Protein AF-A0A523SZJ1-F1 (afdb_monomer)

pLDDT: mean 79.0, std 12.97, range [40.03, 95.38]

Secondary structure (DSSP, 8-state):
--HHHHHHHHHHHHHHHHTTTS---HHHHHHHHHHHHH-HHHHHHHHHHHHHHHHHHHHHHHHSPTTHHHHHHHHHHHHHHHHHHHHHHHHHHHHHHHHHHHHHHHHHHHHHHHHHHH-S---HHHHHHHHHHHHHHHHHS---

Nearest PDB structures (foldseek):
  2v0o-assembly2_C  TM=3.228E-01  e=7.570E+00  Homo sapiens

Foldseek 3Di:
DDPVVVVLVVVLVVLLVCVVVDDDDPVSVVVNVVVVVVDPVSVVVSVVVVVVVVVVVVVVVVVDDPCNVVVVVVVVVVVVVVVVVVVVVVVVVCVVVVVVVVVVVVVVVVVVVCCVVVPPDPDPVVVVVVVVVVVVVVVPPPPD

Structure (mmCIF, N/CA/C/O backbone):
data_AF-A0A523SZJ1-F1
#
_entry.id   AF-A0A523SZJ1-F1
#
loop_
_atom_site.group_PDB
_atom_site.id
_atom_site.type_symbol
_atom_site.label_atom_id
_atom_site.label_alt_id
_atom_site.label_comp_id
_atom_site.label_asym_id
_atom_site.label_entity_id
_atom_site.label_seq_id
_atom_site.pdbx_PDB_ins_code
_atom_site.Cartn_x
_atom_site.Cartn_y
_atom_site.Cartn_z
_atom_site.occupancy
_atom_site.B_iso_or_equiv
_atom_site.auth_seq_id
_atom_site.auth_comp_id
_atom_site.auth_asym_id
_atom_site.auth_atom_id
_atom_site.pdbx_PDB_model_num
ATOM 1 N N . MET A 1 1 ? 0.004 -18.673 47.642 1.00 40.03 1 MET A N 1
ATOM 2 C CA . MET A 1 1 ? -0.007 -18.011 46.311 1.00 40.03 1 MET A CA 1
ATOM 3 C C . MET A 1 1 ? -0.900 -18.789 45.346 1.00 40.03 1 MET A C 1
ATOM 5 O O . MET A 1 1 ? -0.537 -19.876 44.916 1.00 40.03 1 MET A O 1
ATOM 9 N N . ASN A 1 2 ? -2.097 -18.273 45.051 1.00 41.56 2 ASN A N 1
ATOM 10 C CA . ASN A 1 2 ? -3.139 -18.984 44.300 1.00 41.56 2 ASN A CA 1
ATOM 11 C C . ASN A 1 2 ? -2.970 -18.796 42.775 1.00 41.56 2 ASN A C 1
ATOM 13 O O . ASN A 1 2 ? -3.471 -17.835 42.194 1.00 41.56 2 ASN A O 1
ATOM 17 N N . LYS A 1 3 ? -2.243 -19.712 42.117 1.00 49.72 3 LYS A N 1
ATOM 18 C CA . LYS A 1 3 ? -1.989 -19.683 40.658 1.00 49.72 3 LYS A CA 1
ATOM 19 C C . LYS A 1 3 ? -3.260 -19.853 39.800 1.00 49.72 3 LYS A C 1
ATOM 21 O O . LYS A 1 3 ? -3.249 -19.449 38.641 1.00 49.72 3 LYS A O 1
ATOM 26 N N . LYS A 1 4 ? -4.362 -20.389 40.349 1.00 52.28 4 LYS A N 1
ATOM 27 C CA . LYS A 1 4 ? -5.620 -20.613 39.605 1.00 52.28 4 LYS A CA 1
ATOM 28 C C . LYS A 1 4 ? -6.396 -19.323 39.296 1.00 52.28 4 LYS A C 1
ATOM 30 O O . LYS A 1 4 ? -7.045 -19.252 38.258 1.00 52.28 4 LYS A O 1
ATOM 35 N N . GLY A 1 5 ? -6.299 -18.294 40.144 1.00 57.16 5 GLY A N 1
ATOM 36 C CA . GLY A 1 5 ? -7.025 -17.027 39.951 1.00 57.16 5 GLY A CA 1
ATOM 37 C C . GLY A 1 5 ? -6.487 -16.174 38.796 1.00 57.16 5 GLY A C 1
ATOM 38 O O . GLY A 1 5 ? -7.261 -15.645 38.002 1.00 57.16 5 GLY A O 1
ATOM 39 N N . LYS A 1 6 ? -5.157 -16.108 38.631 1.00 58.41 6 LYS A N 1
ATOM 40 C CA . LYS A 1 6 ? -4.516 -15.304 37.570 1.00 58.41 6 LYS A CA 1
ATOM 41 C C . LYS A 1 6 ? -4.827 -15.805 36.155 1.00 58.41 6 LYS A C 1
ATOM 43 O O . LYS A 1 6 ? -5.044 -14.995 35.259 1.00 58.41 6 LYS A O 1
ATOM 48 N N . GLY A 1 7 ? -4.877 -17.123 35.950 1.00 62.69 7 GLY A N 1
ATOM 49 C CA . GLY A 1 7 ? -5.199 -17.704 34.640 1.00 62.69 7 GLY A CA 1
ATOM 50 C C . GLY A 1 7 ? -6.647 -17.449 34.208 1.00 62.69 7 GLY A C 1
ATOM 51 O O . GLY A 1 7 ? -6.900 -17.187 33.035 1.00 62.69 7 GLY A O 1
ATOM 52 N N . LYS A 1 8 ? -7.591 -17.464 35.162 1.00 63.28 8 LYS A N 1
ATOM 53 C CA . LYS A 1 8 ? -9.016 -17.219 34.894 1.00 63.28 8 LYS A CA 1
ATOM 54 C C . LYS A 1 8 ? -9.275 -15.765 34.483 1.00 63.28 8 LYS A C 1
ATOM 56 O O . LYS A 1 8 ? -9.976 -15.546 33.502 1.00 63.28 8 LYS A O 1
ATOM 61 N N . ASN A 1 9 ? -8.634 -14.799 35.151 1.00 75.56 9 ASN A N 1
ATOM 62 C CA . ASN A 1 9 ? -8.721 -13.382 34.770 1.00 75.56 9 ASN A CA 1
ATOM 63 C C . ASN A 1 9 ? -8.137 -13.117 33.379 1.00 75.56 9 ASN A C 1
ATOM 65 O O . ASN A 1 9 ? -8.759 -12.417 32.590 1.00 75.56 9 ASN A O 1
ATOM 69 N N . LYS A 1 10 ? -6.999 -13.738 33.034 1.00 82.12 10 LYS A N 1
ATOM 70 C CA . LYS A 1 10 ? -6.410 -13.597 31.692 1.00 82.12 10 LYS A CA 1
ATOM 71 C C . LYS A 1 10 ? -7.348 -14.109 30.593 1.00 82.12 10 LYS A C 1
ATOM 73 O O . LYS A 1 10 ? -7.488 -13.459 29.566 1.00 82.12 10 LYS A O 1
ATOM 78 N N . LYS A 1 11 ? -8.022 -15.239 30.829 1.00 86.12 11 LYS A N 1
ATOM 79 C CA . LYS A 1 11 ? -8.979 -15.813 29.872 1.00 86.12 11 LYS A CA 1
ATOM 80 C C . LYS A 1 11 ? -10.229 -14.941 29.697 1.00 86.12 11 LYS A C 1
ATOM 82 O O . LYS A 1 11 ? -10.737 -14.823 28.591 1.00 86.12 11 LYS A O 1
ATOM 87 N N . ILE A 1 12 ? -10.727 -14.335 30.775 1.00 86.94 12 ILE A N 1
ATOM 88 C CA . ILE A 1 12 ? -11.882 -13.425 30.712 1.00 86.94 12 ILE A CA 1
ATOM 89 C C . ILE A 1 12 ? -11.517 -12.127 29.982 1.00 86.94 12 ILE A C 1
ATOM 91 O O . ILE A 1 12 ? -12.303 -11.659 29.166 1.00 86.94 12 ILE A O 1
ATOM 95 N N . LEU A 1 13 ? -10.319 -11.589 30.220 1.00 85.12 13 LEU A N 1
ATOM 96 C CA . LEU A 1 13 ? -9.795 -10.441 29.474 1.00 85.12 13 LEU A CA 1
ATOM 97 C C . LEU A 1 13 ? -9.687 -10.736 27.978 1.00 85.12 13 LEU A C 1
ATOM 99 O O . LEU A 1 13 ? -10.112 -9.934 27.157 1.00 85.12 13 LEU A O 1
ATOM 103 N N . GLU A 1 14 ? -9.177 -11.910 27.613 1.00 88.62 14 GLU A N 1
ATOM 104 C CA . GLU A 1 14 ? -9.103 -12.338 26.215 1.00 88.62 14 GLU A CA 1
ATOM 105 C C . GLU A 1 14 ? -10.493 -12.416 25.563 1.00 88.62 14 GLU A C 1
ATOM 107 O O . GLU A 1 14 ? -10.677 -11.944 24.442 1.00 88.62 14 GLU A O 1
ATOM 112 N N . LEU A 1 15 ? -11.493 -12.941 26.282 1.00 90.19 15 LEU A N 1
ATOM 113 C CA . LEU A 1 15 ? -12.885 -12.929 25.824 1.00 90.19 15 LEU A CA 1
ATOM 114 C C . LEU A 1 15 ? -13.430 -11.504 25.675 1.00 90.19 15 LEU A C 1
ATOM 116 O O . LEU A 1 15 ? -14.147 -11.240 24.713 1.00 90.19 15 LEU A O 1
ATOM 120 N N . LEU A 1 16 ? -13.085 -10.592 26.590 1.00 88.50 16 LEU A N 1
ATOM 121 C CA . LEU A 1 16 ? -13.478 -9.187 26.508 1.00 88.50 16 LEU A CA 1
ATOM 122 C C . LEU A 1 16 ? 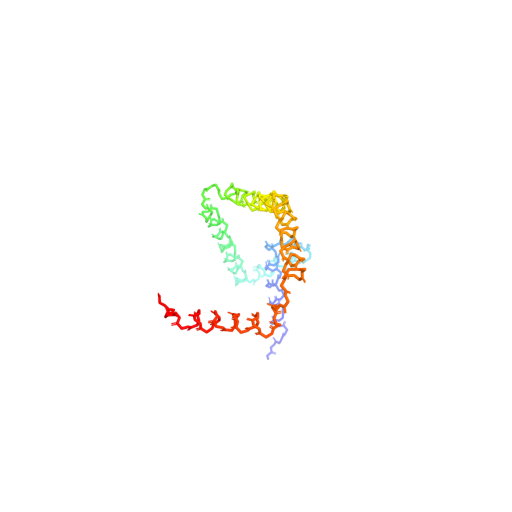-12.910 -8.534 25.244 1.00 88.50 16 LEU A C 1
ATOM 124 O O . LEU A 1 16 ? -13.684 -7.975 24.474 1.00 88.50 16 LEU A O 1
ATOM 128 N N . TYR A 1 17 ? -11.605 -8.655 24.989 1.00 89.81 17 TYR A N 1
ATOM 129 C CA . TYR A 1 17 ? -10.991 -8.121 23.769 1.00 89.81 17 TYR A CA 1
ATOM 130 C C . TYR A 1 17 ? -11.615 -8.724 22.513 1.00 89.81 17 TYR A C 1
ATOM 132 O O . TYR A 1 17 ? -12.045 -7.987 21.631 1.00 89.81 17 TYR A O 1
ATOM 140 N N . ARG A 1 18 ? -11.764 -10.053 22.468 1.00 91.38 18 ARG A N 1
ATOM 141 C CA . ARG A 1 18 ? -12.345 -10.730 21.307 1.00 91.38 18 ARG A CA 1
ATOM 142 C C . ARG A 1 18 ? -13.800 -10.335 21.062 1.00 91.38 18 ARG A C 1
ATOM 144 O O . ARG A 1 18 ? -14.207 -10.282 19.912 1.00 91.38 18 ARG A O 1
ATOM 151 N N . SER A 1 19 ? -14.564 -9.995 22.103 1.00 90.19 19 SER A N 1
ATOM 152 C CA . SER A 1 19 ? -15.954 -9.534 21.951 1.00 90.19 19 SER A CA 1
ATOM 153 C C . SER A 1 19 ? -16.105 -8.227 21.167 1.00 90.19 19 SER A C 1
ATOM 155 O O . SER A 1 19 ? -17.205 -7.920 20.716 1.00 90.19 19 SER A O 1
ATOM 157 N N . PHE A 1 20 ? -15.025 -7.455 21.015 1.00 87.44 20 PHE A N 1
ATOM 158 C CA . PHE A 1 20 ? -15.024 -6.225 20.231 1.00 87.44 20 PHE A CA 1
ATOM 159 C C . PHE A 1 20 ? -14.672 -6.437 18.749 1.00 87.44 20 PHE A C 1
ATOM 161 O O . PHE A 1 20 ? -14.933 -5.543 17.944 1.00 87.44 20 PHE A O 1
ATOM 168 N N . ASP A 1 21 ? -14.062 -7.570 18.400 1.00 86.56 21 ASP A N 1
ATOM 169 C CA . ASP A 1 21 ? -13.619 -7.891 17.035 1.00 86.56 21 ASP A CA 1
ATOM 170 C C . ASP A 1 21 ? -14.488 -8.974 16.386 1.00 86.56 21 ASP A C 1
ATOM 172 O O . ASP A 1 21 ? -14.802 -8.880 15.203 1.00 86.56 21 ASP A O 1
ATOM 176 N N . ASP A 1 22 ? -14.932 -9.956 17.175 1.00 86.81 22 ASP A N 1
ATOM 177 C CA . ASP A 1 22 ? -15.652 -11.138 16.713 1.00 86.81 22 ASP A CA 1
ATOM 178 C C . ASP A 1 22 ? -16.903 -11.432 17.553 1.00 86.81 22 ASP A C 1
ATOM 180 O O . ASP A 1 22 ? -16.992 -11.150 18.753 1.00 86.81 22 ASP A O 1
ATOM 184 N N . ASN A 1 23 ? -17.858 -12.133 16.938 1.00 82.56 23 ASN A N 1
ATOM 185 C CA . ASN A 1 23 ? -19.005 -12.685 17.650 1.00 82.56 23 ASN A CA 1
ATOM 186 C C . ASN A 1 23 ? -18.578 -13.878 18.523 1.00 82.56 23 ASN A C 1
ATOM 188 O O . ASN A 1 23 ? -18.180 -14.934 18.026 1.00 82.56 23 ASN A O 1
ATOM 192 N N . LEU A 1 24 ? -18.692 -13.724 19.845 1.00 85.94 24 LEU A N 1
ATOM 193 C CA . LEU A 1 24 ? -18.461 -14.807 20.805 1.00 85.94 24 LEU A CA 1
ATOM 194 C C . LEU A 1 24 ? -19.540 -15.895 20.702 1.00 85.94 24 LEU A C 1
ATOM 196 O O . LEU A 1 24 ? -20.705 -15.611 20.428 1.00 85.94 24 LEU A O 1
ATOM 200 N N . LYS A 1 25 ? -19.179 -17.148 21.009 1.00 90.38 25 LYS A N 1
ATOM 201 C CA . LYS A 1 25 ? -20.166 -18.234 21.139 1.00 90.38 25 LYS A CA 1
ATOM 202 C C . LYS A 1 25 ? -21.062 -17.970 22.351 1.00 90.38 25 LYS A C 1
ATOM 204 O O . LYS A 1 25 ? -20.580 -17.468 23.363 1.00 90.38 25 LYS A O 1
ATOM 209 N N . GLU A 1 26 ? -22.318 -18.416 22.327 1.00 85.56 26 GLU A N 1
ATOM 210 C CA . GLU A 1 26 ? -23.280 -18.177 23.423 1.00 85.56 26 GLU A CA 1
ATOM 211 C C . GLU A 1 26 ? -22.743 -18.547 24.820 1.00 85.56 26 GLU A C 1
ATOM 213 O O . GLU A 1 26 ? -22.967 -17.838 25.801 1.00 85.56 26 GLU A O 1
ATOM 218 N N . LYS A 1 27 ? -21.984 -19.648 24.921 1.00 84.38 27 LYS A N 1
ATOM 219 C CA . LYS A 1 27 ? -21.353 -20.085 26.180 1.00 84.38 27 LYS A CA 1
ATOM 220 C C . LYS A 1 27 ? -20.300 -19.096 26.688 1.00 84.38 27 LYS A C 1
ATOM 222 O O . LYS A 1 27 ? -20.181 -18.896 27.891 1.00 84.38 27 LYS A O 1
ATOM 227 N N . GLU A 1 28 ? -19.535 -18.496 25.785 1.00 86.31 28 GLU A N 1
ATOM 228 C CA . GLU A 1 28 ? -18.488 -17.520 26.102 1.00 86.31 28 GLU A CA 1
ATOM 229 C C . GLU A 1 28 ? -19.093 -16.151 26.417 1.00 86.31 28 GLU A C 1
ATOM 231 O O . GLU A 1 28 ? -18.630 -15.467 27.323 1.00 86.31 28 GLU A O 1
ATOM 236 N N . GLN A 1 29 ? -20.180 -15.795 25.731 1.00 86.62 29 GLN A N 1
ATOM 237 C CA . GLN A 1 29 ? -20.963 -14.592 25.998 1.00 86.62 29 GLN A CA 1
ATOM 238 C C . GLN A 1 29 ? -21.563 -14.619 27.407 1.00 86.62 29 GLN A C 1
ATOM 240 O O . GLN A 1 29 ? -21.432 -13.646 28.146 1.00 86.62 29 GLN A O 1
ATOM 245 N N . LYS A 1 30 ? -22.142 -15.758 27.819 1.00 87.69 30 LYS A N 1
ATOM 246 C CA . LYS A 1 30 ? -22.632 -15.957 29.193 1.00 87.69 30 LYS A CA 1
ATOM 247 C C . LYS A 1 30 ? -21.509 -15.854 30.227 1.00 87.69 30 LYS A C 1
ATOM 249 O O . LYS A 1 30 ? -21.679 -15.171 31.229 1.00 87.69 30 LYS A O 1
ATOM 254 N N . GLN A 1 31 ? -20.351 -16.465 29.963 1.00 86.94 31 GLN A N 1
ATOM 255 C CA . GLN A 1 31 ? -19.185 -16.381 30.856 1.00 86.94 31 GLN A CA 1
ATOM 256 C C . GLN A 1 31 ? -18.647 -14.952 30.994 1.00 86.94 31 GLN A C 1
ATOM 258 O O . GLN A 1 31 ? -18.267 -14.542 32.089 1.00 86.94 31 GLN A O 1
ATOM 263 N N . LEU A 1 32 ? -18.612 -14.189 29.898 1.00 87.81 32 LEU A N 1
ATOM 264 C CA . LEU A 1 32 ? -18.192 -12.792 29.918 1.00 87.81 32 LEU A CA 1
ATOM 265 C C . LEU A 1 32 ? -19.220 -11.907 30.637 1.00 87.81 32 LEU A C 1
ATOM 267 O O . LEU A 1 32 ? -18.826 -11.050 31.420 1.00 87.81 32 LEU A O 1
ATOM 271 N N . ALA A 1 33 ? -20.520 -12.132 30.421 1.00 88.25 33 ALA A N 1
ATOM 272 C CA . ALA A 1 33 ? -21.591 -11.400 31.097 1.00 88.25 33 ALA A CA 1
ATOM 273 C C . ALA A 1 33 ? -21.553 -11.610 32.618 1.00 88.25 33 ALA A C 1
ATOM 275 O O . ALA A 1 33 ? -21.543 -10.638 33.370 1.00 88.25 33 ALA A O 1
ATOM 276 N N . GLU A 1 34 ? -21.422 -12.861 33.062 1.00 89.19 34 GLU A N 1
ATOM 277 C CA . GLU A 1 34 ? -21.279 -13.205 34.479 1.00 89.19 34 GLU A CA 1
ATOM 278 C C . GLU A 1 34 ? -20.019 -12.562 35.085 1.00 89.19 34 GLU A C 1
ATOM 280 O O . GLU A 1 34 ? -20.042 -12.035 36.197 1.00 89.19 34 GLU A O 1
ATOM 285 N N . ALA A 1 35 ? -18.904 -12.543 34.351 1.00 86.62 35 ALA A N 1
ATOM 286 C CA . ALA A 1 35 ? -17.680 -11.905 34.824 1.00 86.62 35 ALA A CA 1
ATOM 287 C C . ALA A 1 35 ? -17.779 -10.370 34.900 1.00 86.62 35 ALA A C 1
ATOM 289 O O . ALA A 1 35 ? -17.217 -9.768 35.816 1.00 86.62 35 ALA A O 1
ATOM 290 N N . LEU A 1 36 ? -18.496 -9.738 33.966 1.00 88.00 36 LEU A N 1
ATOM 291 C CA . LEU A 1 36 ? -18.750 -8.294 33.961 1.00 88.00 36 LEU A CA 1
ATOM 292 C C . LEU A 1 36 ? -19.686 -7.871 35.100 1.00 88.00 36 LEU A C 1
ATOM 294 O O . LEU A 1 36 ? -19.490 -6.811 35.691 1.00 88.00 36 LEU A O 1
ATOM 298 N N . GLU A 1 37 ? -20.679 -8.693 35.437 1.00 89.50 37 GLU A N 1
ATOM 299 C CA . GLU A 1 37 ? -21.579 -8.432 36.564 1.00 89.50 37 GLU A CA 1
ATOM 300 C C . GLU A 1 37 ? -20.814 -8.462 37.895 1.00 89.50 37 GLU A C 1
ATOM 302 O O . GLU A 1 37 ? -20.906 -7.538 38.708 1.00 89.50 37 GLU A O 1
ATOM 307 N N . ASN A 1 38 ? -19.957 -9.472 38.061 1.00 87.88 38 ASN A N 1
ATOM 308 C CA . ASN A 1 38 ? -19.214 -9.714 39.295 1.00 87.88 38 ASN A CA 1
ATOM 309 C C . ASN A 1 38 ? -17.957 -8.842 39.474 1.00 87.88 38 ASN A C 1
ATOM 311 O O . ASN A 1 38 ? -17.405 -8.794 40.573 1.00 87.88 38 ASN A O 1
ATOM 315 N N . SER A 1 39 ? -17.482 -8.150 38.432 1.00 86.94 39 SER A N 1
ATOM 316 C CA . SER A 1 39 ? -16.263 -7.334 38.498 1.00 86.94 39 SER A CA 1
ATOM 317 C C . SER A 1 39 ? -16.495 -5.901 38.032 1.00 86.94 39 SER A C 1
ATOM 319 O O . SER A 1 39 ? -16.852 -5.632 36.885 1.00 86.94 39 SER A O 1
ATOM 321 N N . LYS A 1 40 ? -16.248 -4.946 38.934 1.00 87.25 40 LYS A N 1
ATOM 322 C CA . LYS A 1 40 ? -16.260 -3.514 38.606 1.00 87.25 40 LYS A CA 1
ATOM 323 C C . LYS A 1 40 ? -15.075 -3.126 37.715 1.00 87.25 40 LYS A C 1
ATOM 325 O O . LYS A 1 40 ? -15.249 -2.319 36.810 1.00 87.25 40 LYS A O 1
ATOM 330 N N . GLU A 1 41 ? -13.909 -3.732 37.936 1.00 85.38 41 GLU A N 1
ATOM 331 C CA . GLU A 1 41 ? -12.689 -3.475 37.158 1.00 85.38 41 GLU A CA 1
ATOM 332 C C . GLU A 1 41 ? -12.881 -3.847 35.680 1.00 85.38 41 GLU A C 1
ATOM 334 O O . GLU A 1 41 ? -12.597 -3.040 34.801 1.00 85.38 41 GLU A O 1
ATOM 339 N N . LEU A 1 42 ? -13.476 -5.015 35.396 1.00 85.75 42 LEU A N 1
ATOM 340 C CA . LEU A 1 42 ? -13.735 -5.454 34.015 1.00 85.75 42 LEU A CA 1
ATOM 341 C C . LEU A 1 42 ? -14.729 -4.547 33.276 1.00 85.75 42 LEU A C 1
ATOM 343 O O . LEU A 1 42 ? -14.622 -4.372 32.063 1.00 85.75 42 LEU A O 1
ATOM 347 N N . ARG A 1 43 ? -15.696 -3.958 33.990 1.00 88.88 43 ARG A N 1
ATOM 348 C CA . ARG A 1 43 ? -16.627 -2.982 33.404 1.00 88.88 43 ARG A CA 1
ATOM 349 C C . ARG A 1 43 ? -15.923 -1.683 33.034 1.00 88.88 43 ARG A C 1
ATOM 351 O O . ARG A 1 43 ? -16.122 -1.194 31.927 1.00 88.88 43 ARG A O 1
ATOM 358 N N . GLN A 1 44 ? -15.065 -1.176 33.917 1.00 88.88 44 GLN A N 1
ATOM 359 C CA . GLN A 1 44 ? -14.263 0.017 33.640 1.00 88.88 44 GLN A CA 1
ATOM 360 C C . GLN A 1 44 ? -13.318 -0.206 32.456 1.00 88.88 44 GLN A C 1
ATOM 362 O O . GLN A 1 44 ? -13.187 0.659 31.596 1.00 88.88 44 GLN A O 1
ATOM 367 N N . GLU A 1 45 ? -12.702 -1.383 32.368 1.00 87.31 45 GLU A N 1
ATOM 368 C CA . GLU A 1 45 ? -11.828 -1.733 31.249 1.00 87.31 45 GLU A CA 1
ATOM 369 C C . GLU A 1 45 ? -12.596 -1.834 29.925 1.00 87.31 45 GLU A C 1
ATOM 371 O O . GLU A 1 45 ? -12.151 -1.299 28.910 1.00 87.31 45 GLU A O 1
ATOM 376 N N . LYS A 1 46 ? -13.803 -2.417 29.937 1.00 90.56 46 LYS A N 1
ATOM 377 C CA . LYS A 1 46 ? -14.704 -2.421 28.774 1.00 90.56 46 LYS A CA 1
ATOM 378 C C . LYS A 1 46 ? -15.044 -1.000 28.309 1.00 90.56 46 LYS A C 1
ATOM 380 O O . LYS A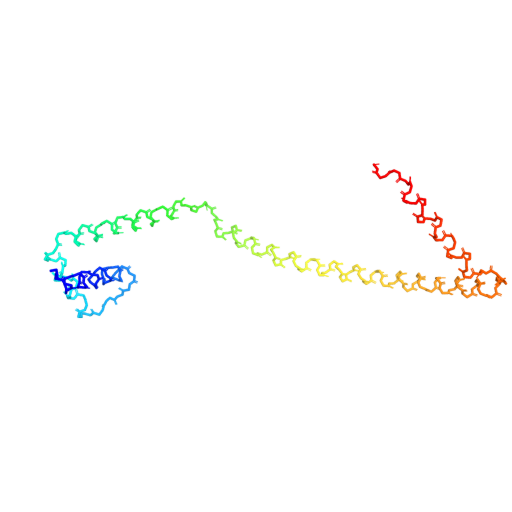 1 46 ? -14.999 -0.729 27.110 1.00 90.56 46 LYS A O 1
ATOM 385 N N . GLU A 1 47 ? -15.393 -0.109 29.233 1.00 91.88 47 GLU A N 1
ATOM 386 C CA . GLU A 1 47 ? -15.723 1.289 28.926 1.00 91.88 47 GLU A CA 1
ATOM 387 C C . GLU A 1 47 ? -14.518 2.051 28.364 1.00 91.88 47 GLU A C 1
ATOM 389 O O . GLU A 1 47 ? -14.653 2.759 27.367 1.00 91.88 47 GLU A O 1
ATOM 394 N N . LEU A 1 48 ? -13.327 1.854 28.939 1.00 91.19 48 LEU A N 1
ATOM 395 C CA . LEU A 1 48 ? -12.087 2.456 28.446 1.00 91.19 48 LEU A CA 1
ATOM 396 C C . LEU A 1 48 ? -11.766 2.021 27.014 1.00 91.19 48 LEU A C 1
ATOM 398 O O . LEU A 1 48 ? -11.473 2.866 26.168 1.00 91.19 48 LEU A O 1
ATOM 402 N N . ILE A 1 49 ? -11.855 0.720 26.721 1.00 91.00 49 ILE A N 1
ATOM 403 C CA . ILE A 1 49 ? -11.605 0.188 25.374 1.00 91.00 49 ILE A CA 1
ATOM 404 C C . ILE A 1 49 ? -12.631 0.745 24.379 1.00 91.00 49 ILE A C 1
ATOM 406 O O . ILE A 1 49 ? -12.264 1.150 23.275 1.00 91.00 49 ILE A O 1
ATOM 410 N N . ALA A 1 50 ? -13.908 0.813 24.767 1.00 92.06 50 ALA A N 1
ATOM 411 C CA . ALA A 1 50 ? -14.957 1.381 23.927 1.00 92.06 50 ALA A CA 1
ATOM 412 C C . ALA A 1 50 ? -14.707 2.870 23.624 1.00 92.06 50 ALA A C 1
ATOM 414 O O . ALA A 1 50 ? -14.796 3.282 22.468 1.00 92.06 50 ALA A O 1
ATOM 415 N N . ALA A 1 51 ? -14.321 3.659 24.632 1.00 91.56 51 ALA A N 1
ATOM 416 C CA . ALA A 1 51 ? -14.006 5.076 24.468 1.00 91.56 51 ALA A CA 1
ATOM 417 C C . ALA A 1 51 ? -12.789 5.302 23.553 1.00 91.56 51 ALA A C 1
ATOM 419 O O . ALA A 1 51 ? -12.826 6.161 22.673 1.00 91.56 51 ALA A O 1
ATOM 420 N N . GLN A 1 52 ? -11.727 4.504 23.710 1.00 88.69 52 GLN A N 1
ATOM 421 C CA . GLN A 1 52 ? -10.547 4.571 22.842 1.00 88.69 52 GLN A CA 1
ATOM 422 C C . GLN A 1 52 ? -10.887 4.229 21.390 1.00 88.69 52 GLN A C 1
ATOM 424 O O . GLN A 1 52 ? -10.468 4.934 20.474 1.00 88.69 52 GLN A O 1
ATOM 429 N N . ARG A 1 53 ? -11.678 3.173 21.170 1.00 88.56 53 ARG A N 1
ATOM 430 C CA . ARG A 1 53 ? -12.134 2.789 19.828 1.00 88.56 53 ARG A CA 1
ATOM 431 C C . ARG A 1 53 ? -12.960 3.882 19.170 1.00 88.56 53 ARG A C 1
ATOM 433 O O . ARG A 1 53 ? -12.735 4.180 18.000 1.00 88.56 53 ARG A O 1
ATOM 440 N N . GLN A 1 54 ? -13.864 4.500 19.925 1.00 88.31 54 GLN A N 1
ATOM 441 C CA . GLN A 1 54 ? -14.664 5.610 19.426 1.00 88.31 54 GLN A CA 1
ATOM 442 C C . GLN A 1 54 ? -13.775 6.794 19.026 1.00 88.31 54 GLN A C 1
ATOM 444 O O . GLN A 1 54 ? -13.880 7.277 17.905 1.00 88.31 54 GLN A O 1
ATOM 449 N N . ALA A 1 55 ? -12.819 7.181 19.875 1.00 86.31 55 ALA A N 1
ATOM 450 C CA . ALA A 1 55 ? -11.880 8.262 19.571 1.00 86.31 55 ALA A CA 1
ATOM 451 C C . ALA A 1 55 ? -11.043 7.987 18.303 1.00 86.31 55 ALA A C 1
ATOM 453 O O . ALA A 1 55 ? -10.805 8.885 17.491 1.00 86.31 55 ALA A O 1
ATOM 454 N N . VAL A 1 56 ? -10.620 6.736 18.088 1.00 85.69 56 VAL A N 1
ATOM 455 C CA . VAL A 1 56 ? -9.911 6.335 16.861 1.00 85.69 56 VAL A CA 1
ATOM 456 C C . VAL A 1 56 ? -10.834 6.396 15.642 1.00 85.69 56 VAL A C 1
ATOM 458 O O . VAL A 1 56 ? -10.432 6.912 14.603 1.00 85.69 56 VAL A O 1
ATOM 461 N N . SER A 1 57 ? -12.077 5.930 15.756 1.00 83.31 57 SER A N 1
ATOM 462 C CA . SER A 1 57 ? -13.059 6.004 14.666 1.00 83.31 57 SER A CA 1
ATOM 463 C C . SER A 1 57 ? -13.378 7.453 14.271 1.00 83.31 57 SER A C 1
ATOM 465 O O . SER A 1 57 ? -13.391 7.803 13.087 1.00 83.31 57 SER A O 1
ATOM 467 N N . ASP A 1 58 ? -13.578 8.320 15.262 1.00 81.94 58 ASP A N 1
ATOM 468 C CA . ASP A 1 58 ? -13.889 9.734 15.046 1.00 81.94 58 ASP A CA 1
ATOM 469 C C . ASP A 1 58 ? -12.699 10.469 14.415 1.00 81.94 58 ASP A C 1
ATOM 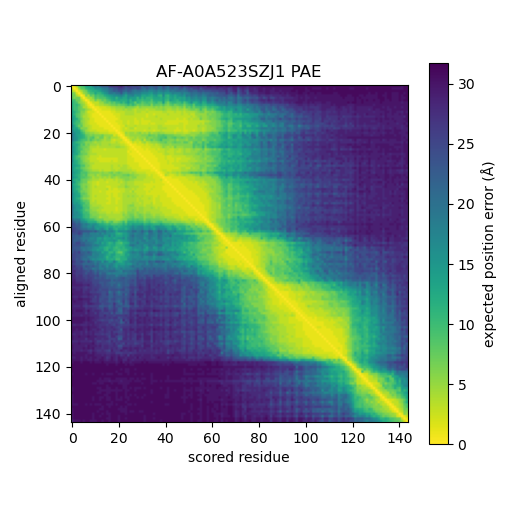471 O O . ASP A 1 58 ? -12.856 11.234 13.459 1.00 81.94 58 ASP A O 1
ATOM 475 N N . SER A 1 59 ? -11.481 10.170 14.878 1.00 75.94 59 SER A N 1
ATOM 476 C CA . SER A 1 59 ? -10.261 10.738 14.301 1.00 75.94 59 SER A CA 1
ATOM 477 C C . SER A 1 59 ? -9.956 10.204 12.901 1.00 75.94 59 SER A C 1
ATOM 479 O O . SER A 1 59 ? -9.465 10.971 12.075 1.00 75.94 59 SER A O 1
ATOM 481 N N . ALA A 1 60 ? -10.276 8.948 12.571 1.00 69.69 60 ALA A N 1
ATOM 482 C CA . ALA A 1 60 ? -10.071 8.398 11.228 1.00 69.69 60 ALA A CA 1
ATOM 483 C C . ALA A 1 60 ? -10.860 9.183 10.169 1.00 69.69 60 ALA A C 1
ATOM 485 O O . ALA A 1 60 ? -10.335 9.485 9.097 1.00 69.69 60 ALA A O 1
ATOM 486 N N . THR A 1 61 ? -12.081 9.601 10.507 1.00 65.44 61 THR A N 1
ATOM 487 C CA . THR A 1 61 ? -12.930 10.424 9.632 1.00 65.44 61 THR A CA 1
ATOM 488 C C . THR A 1 61 ? -12.316 11.807 9.374 1.00 65.44 61 THR A C 1
ATOM 490 O O . THR A 1 61 ? -12.443 12.349 8.279 1.00 65.44 61 THR A O 1
ATOM 493 N N . GLN A 1 62 ? -11.592 12.363 10.350 1.00 66.25 62 GLN A N 1
ATOM 494 C CA . GLN A 1 62 ? -10.909 13.659 10.239 1.00 66.25 62 GLN A CA 1
ATOM 495 C C . GLN A 1 62 ? -9.474 13.560 9.687 1.00 66.25 62 GLN A C 1
ATOM 497 O O . GLN A 1 62 ? -8.925 14.550 9.206 1.00 66.25 62 GLN A O 1
ATOM 502 N N . SER A 1 63 ? -8.851 12.380 9.748 1.00 71.75 63 SER A N 1
ATOM 503 C CA . SER A 1 63 ? -7.426 12.190 9.434 1.00 71.75 63 SER A CA 1
ATOM 504 C C . SER A 1 63 ? -7.131 12.151 7.935 1.00 71.75 63 SER A C 1
ATOM 506 O O . SER A 1 63 ? -6.005 12.428 7.510 1.00 71.75 63 SER A O 1
ATOM 508 N N . PHE A 1 64 ? -8.127 11.838 7.103 1.00 76.50 64 PHE A N 1
ATOM 509 C CA . PHE A 1 64 ? -7.958 11.849 5.655 1.00 76.50 64 PHE A CA 1
ATOM 510 C C . PHE A 1 64 ? -8.278 13.227 5.076 1.00 76.50 64 PHE A C 1
ATOM 512 O O . PHE A 1 64 ? -9.394 13.727 5.174 1.00 76.50 64 PHE A O 1
ATOM 519 N N . LYS A 1 65 ? -7.297 13.837 4.401 1.00 77.31 65 LYS A N 1
ATOM 520 C CA . LYS A 1 65 ? -7.537 15.072 3.635 1.00 77.31 65 LYS A CA 1
ATOM 521 C C . LYS A 1 65 ? -8.586 14.813 2.530 1.00 77.31 65 LYS A C 1
ATOM 523 O O . LYS A 1 65 ? -8.596 13.704 1.981 1.00 77.31 65 LYS A O 1
ATOM 528 N N . PRO A 1 66 ? -9.381 15.826 2.130 1.00 82.38 66 PRO A N 1
ATOM 529 C CA . PRO A 1 66 ? -10.346 15.710 1.036 1.00 82.38 66 PRO A CA 1
ATOM 530 C C . PRO A 1 66 ? -9.746 15.074 -0.225 1.00 82.38 66 PRO A C 1
ATOM 532 O O . PRO A 1 66 ? -8.560 15.257 -0.521 1.00 82.38 66 PRO A O 1
ATOM 535 N N . PHE A 1 67 ? -10.566 14.315 -0.958 1.00 84.50 67 PHE A N 1
ATOM 536 C CA . PHE A 1 67 ? -10.180 13.633 -2.204 1.00 84.50 67 PHE A CA 1
ATOM 537 C C . PHE A 1 67 ? -9.005 12.644 -2.053 1.00 84.50 67 PHE A C 1
ATOM 539 O O . PHE A 1 67 ? -8.251 12.396 -2.993 1.00 84.50 67 PHE A O 1
ATOM 546 N N . PHE A 1 68 ? -8.811 12.053 -0.866 1.00 85.12 68 PHE A N 1
ATOM 547 C CA . PHE A 1 68 ? -7.762 11.050 -0.640 1.00 85.12 68 PHE A CA 1
ATOM 548 C C . PHE A 1 68 ? -7.840 9.879 -1.631 1.00 85.12 68 PHE A C 1
ATOM 550 O O . PHE A 1 68 ? -6.835 9.569 -2.270 1.00 85.12 68 PHE A O 1
ATOM 557 N N . ALA A 1 69 ? -9.027 9.290 -1.808 1.00 86.19 69 ALA A N 1
ATOM 558 C CA . ALA A 1 69 ? -9.235 8.168 -2.724 1.00 86.19 69 ALA A CA 1
ATOM 559 C C . ALA A 1 69 ? -8.869 8.527 -4.174 1.00 86.19 69 ALA A C 1
ATOM 561 O O . ALA A 1 69 ? -8.174 7.769 -4.849 1.00 86.19 69 ALA A O 1
ATOM 562 N N . GLU A 1 70 ? -9.262 9.717 -4.627 1.00 86.81 70 GLU A N 1
ATOM 563 C CA . GLU A 1 70 ? -8.968 10.202 -5.975 1.00 86.81 70 GLU A CA 1
ATOM 564 C C . GLU A 1 70 ? -7.465 10.426 -6.188 1.00 86.81 70 GLU A C 1
ATOM 566 O O . GLU A 1 70 ? -6.903 9.982 -7.187 1.00 86.81 70 GLU A O 1
ATOM 571 N N . ARG A 1 71 ? -6.768 11.014 -5.207 1.00 88.25 71 ARG A N 1
ATOM 572 C CA . ARG A 1 71 ? -5.306 11.187 -5.271 1.00 88.25 71 ARG A CA 1
ATOM 573 C C . ARG A 1 71 ? -4.557 9.857 -5.300 1.00 88.25 71 ARG A C 1
ATOM 575 O O . ARG A 1 71 ? -3.572 9.738 -6.026 1.00 88.25 71 ARG A O 1
ATOM 582 N N . VAL A 1 72 ? -5.009 8.864 -4.534 1.00 90.12 72 VAL A N 1
ATOM 583 C CA . VAL A 1 72 ? -4.428 7.512 -4.570 1.00 90.12 72 VAL A CA 1
ATOM 584 C C . VAL A 1 72 ? -4.647 6.886 -5.944 1.00 90.12 72 VAL A C 1
ATOM 586 O O . VAL A 1 72 ? -3.696 6.388 -6.543 1.00 90.12 72 VAL A O 1
ATOM 589 N N . MET A 1 73 ? -5.863 6.977 -6.482 1.00 90.31 73 MET A N 1
ATOM 590 C CA . MET A 1 73 ? -6.193 6.408 -7.785 1.00 90.31 73 MET A CA 1
ATOM 591 C C . MET A 1 73 ? -5.396 7.055 -8.921 1.00 90.31 73 MET A C 1
ATOM 593 O O . MET A 1 73 ? -4.844 6.355 -9.769 1.00 90.31 73 MET A O 1
ATOM 597 N N . ASN A 1 74 ? -5.251 8.381 -8.897 1.00 89.56 74 ASN A N 1
ATOM 598 C CA . ASN A 1 74 ? -4.438 9.110 -9.868 1.00 89.56 74 ASN A CA 1
ATOM 599 C C . ASN A 1 74 ? -2.957 8.727 -9.771 1.00 89.56 74 ASN A C 1
ATOM 601 O O . ASN A 1 74 ? -2.291 8.576 -10.794 1.00 89.56 74 ASN A O 1
ATOM 605 N N . ARG A 1 75 ? -2.441 8.490 -8.559 1.00 87.00 75 ARG A N 1
ATOM 606 C CA . ARG A 1 75 ? -1.063 8.021 -8.374 1.00 87.00 75 ARG A CA 1
ATOM 607 C C . ARG A 1 75 ? -0.851 6.614 -8.934 1.00 87.00 75 ARG A C 1
ATOM 609 O O . ARG A 1 75 ? 0.170 6.376 -9.569 1.00 87.00 75 ARG A O 1
ATOM 616 N N . ILE A 1 76 ? -1.806 5.705 -8.735 1.00 87.50 76 ILE A N 1
ATOM 617 C CA . ILE A 1 76 ? -1.748 4.340 -9.284 1.00 87.50 76 ILE A CA 1
ATOM 618 C C . ILE A 1 76 ? -1.764 4.377 -10.817 1.00 87.50 76 ILE A C 1
ATOM 620 O O . ILE A 1 76 ? -0.910 3.758 -11.453 1.00 87.50 76 ILE A O 1
ATOM 624 N N . LYS A 1 77 ? -2.679 5.153 -11.411 1.00 85.88 77 LYS A N 1
ATOM 625 C CA . LYS A 1 77 ? -2.764 5.324 -12.870 1.00 85.88 77 LYS A CA 1
ATOM 626 C C . LYS A 1 77 ? -1.468 5.888 -13.456 1.00 85.88 77 LYS A C 1
ATOM 628 O O . LYS A 1 77 ? -0.917 5.296 -14.379 1.00 85.88 77 LYS A O 1
ATOM 633 N N . GLY A 1 78 ? -0.918 6.945 -12.855 1.00 81.81 78 GLY A N 1
ATOM 634 C CA . GLY A 1 78 ? 0.331 7.556 -13.321 1.00 81.81 78 GLY A CA 1
ATOM 635 C C . GLY A 1 78 ? 1.545 6.618 -13.262 1.00 81.81 78 GLY A C 1
ATOM 636 O O . GLY A 1 78 ? 2.424 6.694 -14.118 1.00 81.81 78 GLY A O 1
ATOM 637 N N . ILE A 1 79 ? 1.598 5.695 -12.294 1.00 79.38 79 ILE A N 1
ATOM 638 C CA . ILE A 1 79 ? 2.654 4.668 -12.235 1.00 79.38 79 ILE A CA 1
ATOM 639 C C . ILE A 1 79 ? 2.514 3.672 -13.397 1.00 79.38 79 ILE A C 1
ATOM 641 O O . ILE A 1 79 ? 3.518 3.307 -14.009 1.00 79.38 79 ILE A O 1
ATOM 645 N N . SER A 1 80 ? 1.287 3.262 -13.726 1.00 73.44 80 SER A N 1
ATOM 646 C CA . SER A 1 80 ? 1.027 2.349 -14.844 1.00 73.44 80 SER A CA 1
ATOM 647 C C . SER A 1 80 ? 1.341 2.986 -16.202 1.00 73.44 80 SER A C 1
ATOM 649 O O . SER A 1 80 ? 1.925 2.337 -17.066 1.00 73.44 80 SER A O 1
ATOM 651 N N . GLU A 1 81 ? 0.997 4.260 -16.392 1.00 74.44 81 GLU A N 1
ATOM 652 C CA . GLU A 1 81 ? 1.245 4.979 -17.648 1.00 74.44 81 GLU A CA 1
ATOM 653 C C . GLU A 1 81 ? 2.737 5.240 -17.886 1.00 74.44 81 GLU A C 1
ATOM 655 O O . GLU A 1 81 ? 3.224 5.063 -19.001 1.00 74.44 81 GLU A O 1
ATOM 660 N N . LYS A 1 82 ? 3.496 5.584 -16.836 1.00 68.44 82 LYS A N 1
ATOM 661 C CA . LYS A 1 82 ? 4.940 5.852 -16.946 1.00 68.44 82 LYS A CA 1
ATOM 662 C C . LYS A 1 82 ? 5.754 4.622 -17.368 1.00 68.44 82 LYS A C 1
ATOM 664 O O . LYS A 1 82 ? 6.808 4.765 -17.984 1.00 68.44 82 LYS A O 1
ATOM 669 N N . LYS A 1 83 ? 5.280 3.415 -17.045 1.00 66.62 83 LYS A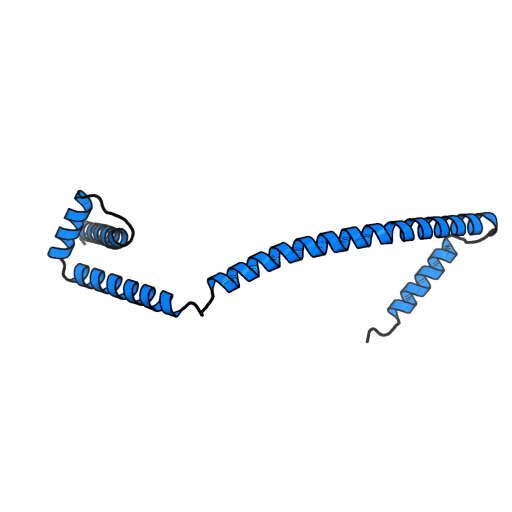 N 1
ATOM 670 C CA . LYS A 1 83 ? 5.910 2.168 -17.497 1.00 66.62 83 LYS A CA 1
ATOM 671 C C . LYS A 1 83 ? 5.741 1.981 -19.010 1.00 66.62 83 LYS A C 1
ATOM 673 O O . LYS A 1 83 ? 6.723 1.739 -19.704 1.00 66.62 83 LYS A O 1
ATOM 678 N N . ASN A 1 84 ? 4.530 2.204 -19.518 1.00 69.69 84 ASN A N 1
ATOM 679 C CA . ASN A 1 84 ? 4.226 2.074 -20.944 1.00 69.69 84 ASN A CA 1
ATOM 680 C C . ASN A 1 84 ? 4.974 3.110 -21.800 1.00 69.69 84 ASN A C 1
ATOM 682 O O . ASN A 1 84 ? 5.406 2.801 -22.910 1.00 69.69 84 ASN A O 1
ATOM 686 N N . THR A 1 85 ? 5.163 4.336 -21.299 1.00 75.69 85 THR A N 1
ATOM 687 C CA . THR A 1 85 ? 5.872 5.383 -22.055 1.00 75.69 85 THR A CA 1
ATOM 688 C C . THR A 1 85 ? 7.374 5.131 -22.171 1.00 75.69 85 THR A C 1
ATOM 690 O O . THR A 1 85 ? 7.941 5.397 -23.228 1.00 75.69 85 THR A O 1
ATOM 693 N N . LEU A 1 86 ? 8.023 4.588 -21.134 1.00 78.06 86 LEU A N 1
ATOM 694 C CA . LEU A 1 86 ? 9.447 4.231 -21.183 1.00 78.06 86 LEU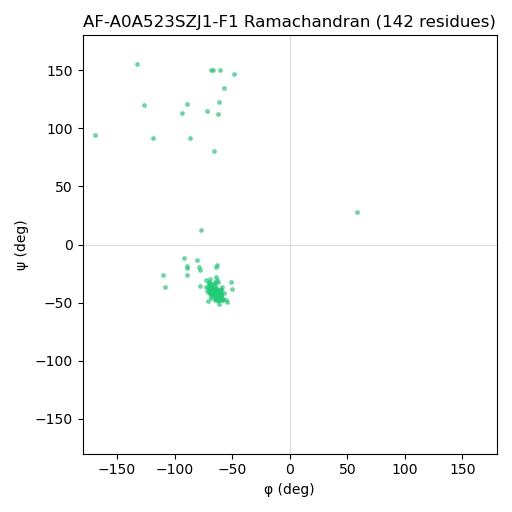 A CA 1
ATOM 695 C C . LEU A 1 86 ? 9.725 3.060 -22.129 1.00 78.06 86 LEU A C 1
ATOM 697 O O . LEU A 1 86 ? 10.689 3.121 -22.890 1.00 78.06 86 LEU A O 1
ATOM 701 N N . GLU A 1 87 ? 8.875 2.032 -22.114 1.00 78.25 87 GLU A N 1
ATOM 702 C CA . GLU A 1 87 ? 8.978 0.900 -23.044 1.00 78.25 87 GLU A CA 1
ATOM 703 C C . GLU A 1 87 ? 8.799 1.379 -24.495 1.00 78.25 87 GLU A C 1
ATOM 705 O O . GLU A 1 87 ? 9.660 1.139 -25.339 1.00 78.25 87 GLU A O 1
ATOM 710 N N . THR A 1 88 ? 7.771 2.194 -24.758 1.00 80.00 88 THR A N 1
ATOM 711 C CA . THR A 1 88 ? 7.522 2.761 -26.097 1.00 80.00 88 THR A CA 1
ATOM 712 C C . THR A 1 88 ? 8.666 3.666 -26.578 1.00 80.00 88 THR A C 1
ATOM 714 O O . THR A 1 88 ? 9.042 3.638 -27.755 1.00 80.00 88 THR A O 1
ATOM 717 N N . PHE A 1 89 ? 9.247 4.471 -25.681 1.00 85.06 89 PHE A N 1
ATOM 718 C CA . PHE A 1 89 ? 10.405 5.311 -25.993 1.00 85.06 89 PHE A CA 1
ATOM 719 C C . PHE A 1 89 ? 11.634 4.467 -26.345 1.00 85.06 89 PHE A C 1
ATOM 721 O O . PHE A 1 89 ? 12.293 4.742 -27.348 1.00 85.06 89 PHE A O 1
ATOM 728 N N . TYR A 1 90 ? 11.926 3.431 -25.554 1.00 86.06 90 TYR A N 1
ATOM 729 C CA . TYR A 1 90 ? 13.059 2.540 -25.789 1.00 86.06 90 TYR A CA 1
ATOM 730 C C . TYR A 1 90 ? 12.929 1.789 -27.117 1.00 86.06 90 TYR A C 1
ATOM 732 O O . TYR A 1 90 ? 13.889 1.739 -27.886 1.00 86.06 90 TYR A O 1
ATOM 740 N N . ASP A 1 91 ? 11.739 1.277 -27.432 1.00 84.94 91 ASP A N 1
ATOM 741 C CA . ASP A 1 91 ? 11.482 0.571 -28.690 1.00 84.94 91 ASP A CA 1
ATOM 742 C C . ASP A 1 91 ? 11.655 1.487 -29.906 1.00 84.94 91 ASP A C 1
ATOM 744 O O . ASP A 1 91 ? 12.307 1.122 -30.890 1.00 84.94 91 ASP A O 1
ATOM 748 N N . THR A 1 92 ? 11.146 2.718 -29.811 1.00 85.62 92 THR A N 1
ATOM 749 C CA . THR A 1 92 ? 11.301 3.728 -30.866 1.00 85.62 92 THR A CA 1
ATOM 750 C C . THR A 1 92 ? 12.770 4.117 -31.043 1.00 85.62 92 THR A C 1
ATOM 752 O O . THR A 1 92 ? 13.280 4.151 -32.165 1.00 85.62 92 THR A O 1
ATOM 755 N N . PHE A 1 93 ? 13.478 4.361 -29.938 1.00 89.12 93 PHE A N 1
ATOM 756 C CA . PHE A 1 93 ? 14.898 4.701 -29.951 1.00 89.12 93 PHE A CA 1
ATOM 757 C C . PHE A 1 93 ? 15.740 3.575 -30.562 1.00 89.12 93 PHE A C 1
ATOM 759 O O . PHE A 1 93 ? 16.560 3.824 -31.446 1.00 89.12 93 PHE A O 1
ATOM 766 N N . LYS A 1 94 ? 15.493 2.326 -30.157 1.00 89.50 94 LYS A N 1
ATOM 767 C CA . LYS A 1 94 ? 16.186 1.140 -30.668 1.00 89.50 94 LYS A CA 1
ATOM 768 C C . LYS A 1 94 ? 16.002 0.980 -32.177 1.00 89.50 94 LYS A C 1
ATOM 770 O O . LYS A 1 94 ? 16.979 0.712 -32.874 1.00 89.50 94 LYS A O 1
ATOM 775 N N . ALA A 1 95 ? 14.788 1.181 -32.691 1.00 86.50 95 ALA A N 1
ATOM 776 C CA . ALA A 1 95 ? 14.500 1.055 -34.120 1.00 86.50 95 ALA A CA 1
ATOM 777 C C . ALA A 1 95 ? 15.269 2.079 -34.973 1.00 86.50 95 ALA A C 1
ATOM 779 O O . ALA A 1 95 ? 15.776 1.745 -36.047 1.00 86.50 95 ALA A O 1
ATOM 780 N N . VAL A 1 96 ? 15.387 3.320 -34.491 1.00 89.50 96 VAL A N 1
ATOM 781 C CA . VAL A 1 96 ? 16.167 4.368 -35.163 1.00 89.50 96 VAL A CA 1
ATOM 782 C C . VAL A 1 96 ? 17.661 4.067 -35.050 1.00 89.50 96 VAL A C 1
ATOM 784 O O . VAL A 1 96 ? 18.363 4.043 -36.061 1.00 89.50 96 VAL A O 1
ATOM 787 N N . PHE A 1 97 ? 18.136 3.762 -33.841 1.00 90.69 97 PHE A N 1
ATOM 788 C CA . PHE A 1 97 ? 19.543 3.484 -33.568 1.00 90.69 97 PHE A CA 1
ATOM 789 C C . PHE A 1 97 ? 20.072 2.292 -34.368 1.00 90.69 97 PHE A C 1
ATOM 791 O O . PHE A 1 97 ? 21.174 2.366 -34.898 1.00 90.69 97 PHE A O 1
ATOM 798 N N . GLN A 1 98 ? 19.287 1.224 -34.541 1.00 90.75 98 GLN A N 1
ATOM 799 C CA . GLN A 1 98 ? 19.707 0.042 -35.298 1.00 90.75 98 GLN A CA 1
ATOM 800 C C . GLN A 1 98 ? 20.087 0.375 -3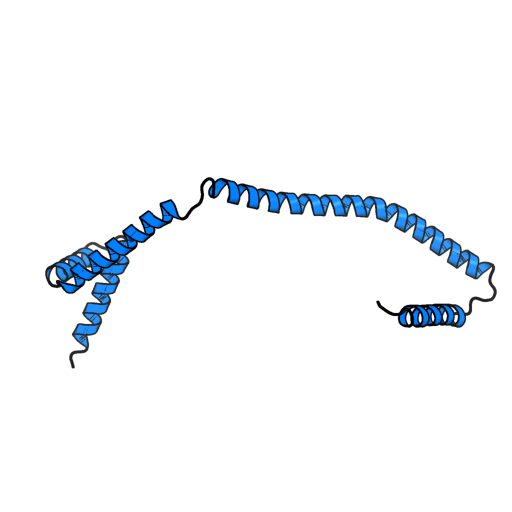6.750 1.00 90.75 98 GLN A C 1
ATOM 802 O O . GLN A 1 98 ? 21.045 -0.186 -37.276 1.00 90.75 98 GLN A O 1
ATOM 807 N N . ARG A 1 99 ? 19.387 1.317 -37.395 1.00 89.31 99 ARG A N 1
ATOM 808 C CA . ARG A 1 99 ? 19.710 1.743 -38.768 1.00 89.31 99 ARG A CA 1
ATOM 809 C C . ARG A 1 99 ? 21.050 2.472 -38.829 1.00 89.31 99 ARG A C 1
ATOM 811 O O . ARG A 1 99 ? 21.859 2.193 -39.711 1.00 89.31 99 ARG A O 1
ATOM 818 N N . PHE A 1 100 ? 21.303 3.355 -37.866 1.00 92.12 100 PHE A N 1
ATOM 819 C CA . PHE A 1 100 ? 22.580 4.058 -37.749 1.00 92.12 100 PHE A CA 1
ATOM 820 C C . PHE A 1 100 ? 23.719 3.126 -37.339 1.00 92.12 100 PHE A C 1
ATOM 822 O O . PHE A 1 100 ? 24.814 3.251 -37.872 1.00 92.12 100 PHE A O 1
ATOM 829 N N . ALA A 1 101 ? 23.463 2.161 -36.457 1.00 90.81 101 ALA A N 1
ATOM 830 C CA . ALA A 1 101 ? 24.443 1.169 -36.038 1.00 90.81 101 ALA A CA 1
ATOM 831 C C . ALA A 1 101 ? 24.888 0.289 -37.211 1.00 90.81 101 ALA A C 1
ATOM 833 O O . ALA A 1 101 ? 26.079 0.049 -37.362 1.00 90.81 101 ALA A O 1
ATOM 834 N N . ILE A 1 102 ? 23.962 -0.140 -38.079 1.00 92.62 102 ILE A N 1
ATOM 835 C CA . ILE A 1 102 ? 24.305 -0.900 -39.290 1.00 92.62 102 ILE A CA 1
ATOM 836 C C . ILE A 1 102 ? 25.130 -0.037 -40.249 1.00 92.62 102 ILE A C 1
ATOM 838 O O . ILE A 1 102 ? 26.178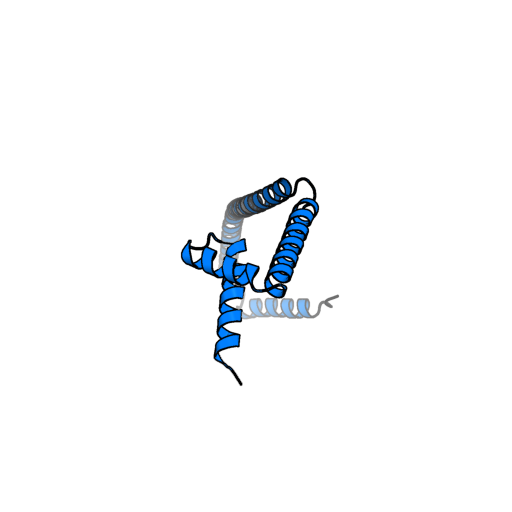 -0.480 -40.709 1.00 92.62 102 ILE A O 1
ATOM 842 N N . ALA A 1 103 ? 24.703 1.200 -40.524 1.00 93.00 103 ALA A N 1
ATOM 843 C CA . ALA A 1 103 ? 25.452 2.104 -41.397 1.00 93.00 103 ALA A CA 1
ATOM 844 C C . ALA A 1 103 ? 26.862 2.391 -40.847 1.00 93.00 103 ALA A C 1
ATOM 846 O O . ALA A 1 103 ? 27.844 2.298 -41.578 1.00 93.00 103 ALA A O 1
ATOM 847 N N . GLY A 1 104 ? 26.967 2.667 -39.546 1.00 93.44 104 GLY A N 1
ATOM 848 C CA . GLY A 1 104 ? 28.234 2.875 -38.854 1.00 93.44 104 GLY A CA 1
ATOM 849 C C . GLY A 1 104 ? 29.122 1.635 -38.879 1.00 93.44 104 GLY A C 1
ATOM 850 O O . GLY A 1 104 ? 30.305 1.755 -39.172 1.00 93.44 104 GLY A O 1
ATOM 851 N N . ALA A 1 105 ? 28.557 0.444 -38.657 1.00 94.12 105 ALA A N 1
ATOM 852 C CA . ALA A 1 105 ? 29.289 -0.816 -38.740 1.00 94.12 105 ALA A CA 1
ATOM 853 C C . ALA A 1 105 ? 29.842 -1.052 -40.149 1.00 94.12 105 ALA A C 1
ATOM 855 O O . ALA A 1 105 ? 31.005 -1.411 -40.283 1.00 94.12 105 ALA A O 1
ATOM 856 N N . VAL A 1 106 ? 29.052 -0.793 -41.197 1.00 95.38 106 VAL A N 1
ATOM 857 C CA . VAL A 1 106 ? 29.505 -0.909 -42.592 1.00 95.38 106 VAL A CA 1
ATOM 858 C C . VAL A 1 106 ? 30.644 0.068 -42.887 1.00 95.38 106 VAL A C 1
ATOM 860 O O . VAL A 1 106 ? 31.631 -0.329 -43.500 1.00 95.38 106 VAL A O 1
ATOM 863 N N . ILE A 1 107 ? 30.548 1.318 -42.422 1.00 94.94 107 ILE A N 1
ATOM 864 C CA . ILE A 1 107 ? 31.614 2.319 -42.587 1.00 94.94 107 ILE A CA 1
ATOM 865 C C . ILE A 1 107 ? 32.883 1.892 -41.839 1.00 94.94 107 ILE A C 1
ATOM 867 O O . ILE A 1 107 ? 33.963 1.920 -42.420 1.00 94.94 107 ILE A O 1
ATOM 871 N N . MET A 1 108 ? 32.762 1.449 -40.585 1.00 92.50 108 MET A N 1
ATOM 872 C CA . MET A 1 108 ? 33.877 0.910 -39.794 1.00 92.50 108 MET A CA 1
ATOM 873 C C . MET A 1 108 ? 34.569 -0.242 -40.525 1.00 92.50 108 MET A C 1
ATOM 875 O O . MET A 1 108 ? 35.787 -0.257 -40.666 1.00 92.50 108 MET A O 1
ATOM 879 N N . LEU A 1 109 ? 33.786 -1.187 -41.042 1.00 93.50 109 LEU A N 1
ATOM 880 C CA . LEU A 1 109 ? 34.299 -2.364 -41.735 1.00 93.50 109 LEU A CA 1
ATOM 881 C C . LEU A 1 109 ? 34.983 -1.977 -43.055 1.00 93.50 109 LEU A C 1
ATOM 883 O O . LEU A 1 109 ? 36.050 -2.500 -43.369 1.00 93.50 109 LEU A O 1
ATOM 887 N N . ALA A 1 110 ? 34.431 -1.003 -43.784 1.00 91.56 110 ALA A N 1
ATOM 888 C CA . ALA A 1 110 ? 35.057 -0.439 -44.976 1.00 91.56 110 ALA A CA 1
ATOM 889 C C . ALA A 1 110 ? 36.385 0.266 -44.657 1.00 91.56 110 ALA A C 1
ATOM 891 O O . ALA A 1 110 ? 37.348 0.090 -45.399 1.00 91.56 110 ALA A O 1
ATOM 892 N N . LEU A 1 111 ? 36.464 1.014 -43.551 1.00 86.88 111 LEU A N 1
ATOM 893 C CA . LEU A 1 111 ? 37.700 1.661 -43.100 1.00 86.88 111 LEU A CA 1
ATOM 894 C C . LEU A 1 111 ? 38.768 0.639 -42.708 1.00 86.88 111 LEU A C 1
ATOM 896 O O . LEU A 1 111 ? 39.921 0.812 -43.088 1.00 86.88 111 LEU A O 1
ATOM 900 N N . ILE A 1 112 ? 38.391 -0.438 -42.013 1.00 85.31 112 ILE A N 1
ATOM 901 C CA . ILE A 1 112 ? 39.312 -1.527 -41.657 1.00 85.31 112 ILE A CA 1
ATOM 902 C C . ILE A 1 112 ? 39.855 -2.199 -42.922 1.00 85.31 112 ILE A C 1
ATOM 904 O O . ILE A 1 112 ? 41.063 -2.374 -43.048 1.00 85.31 112 ILE A O 1
ATOM 908 N N . ILE A 1 113 ? 38.989 -2.536 -43.885 1.00 87.12 113 ILE A N 1
ATOM 909 C CA . ILE A 1 113 ? 39.409 -3.160 -45.151 1.00 87.12 113 ILE A CA 1
ATOM 910 C C . ILE A 1 113 ? 40.307 -2.217 -45.958 1.00 87.12 113 ILE A C 1
ATOM 912 O O . ILE A 1 113 ? 41.340 -2.642 -46.468 1.00 87.12 113 ILE A O 1
ATOM 916 N N . TYR A 1 114 ? 39.921 -0.945 -46.077 1.00 85.00 114 TYR A N 1
ATOM 917 C CA . TYR A 1 114 ? 40.704 0.070 -46.778 1.00 85.00 114 TYR A CA 1
ATOM 918 C C . TYR A 1 114 ? 42.087 0.224 -46.146 1.00 85.00 114 TYR A C 1
ATOM 920 O O . TYR A 1 114 ? 43.095 0.222 -46.848 1.00 85.00 114 TYR A O 1
ATOM 928 N N . ASN A 1 115 ? 42.134 0.309 -44.817 1.00 80.19 115 ASN A N 1
ATOM 929 C CA . ASN A 1 115 ? 43.376 0.417 -44.077 1.00 80.19 115 ASN A CA 1
ATOM 930 C C . ASN A 1 115 ? 44.270 -0.815 -44.281 1.00 80.19 115 ASN A C 1
ATOM 932 O O . ASN A 1 115 ? 45.446 -0.647 -44.577 1.00 80.19 115 ASN A O 1
ATOM 936 N N . LEU A 1 116 ? 43.705 -2.023 -44.237 1.00 76.81 116 LEU A N 1
ATOM 937 C CA . LEU A 1 116 ? 44.449 -3.270 -44.431 1.00 76.81 116 LEU A CA 1
ATOM 938 C C . LEU A 1 116 ? 44.942 -3.469 -45.878 1.00 76.81 116 LEU A C 1
ATOM 940 O O . LEU A 1 116 ? 45.942 -4.140 -46.102 1.00 76.81 116 LEU A O 1
ATOM 944 N N . GLY A 1 117 ? 44.220 -2.935 -46.870 1.00 74.62 117 GLY A N 1
ATOM 945 C CA . GLY A 1 117 ? 44.540 -3.107 -48.291 1.00 74.62 117 GLY A CA 1
ATOM 946 C C . GLY A 1 117 ? 45.484 -2.053 -48.877 1.00 74.62 117 GLY A C 1
ATOM 947 O O . GLY A 1 117 ? 46.150 -2.331 -49.871 1.00 74.62 117 GLY A O 1
ATOM 948 N N . ILE A 1 118 ? 45.522 -0.847 -48.301 1.00 70.00 118 ILE A N 1
ATOM 949 C CA . ILE A 1 118 ? 46.361 0.276 -48.768 1.00 70.00 118 ILE A CA 1
ATOM 950 C C . ILE A 1 118 ? 47.511 0.581 -47.801 1.00 70.00 118 ILE A C 1
ATOM 952 O O . ILE A 1 118 ? 48.535 1.112 -48.228 1.00 70.00 118 ILE A O 1
ATOM 956 N N . GLY A 1 119 ? 47.369 0.258 -46.515 1.00 56.53 119 GLY A N 1
ATOM 957 C CA . GLY A 1 119 ? 48.403 0.465 -45.511 1.00 56.53 119 GLY A CA 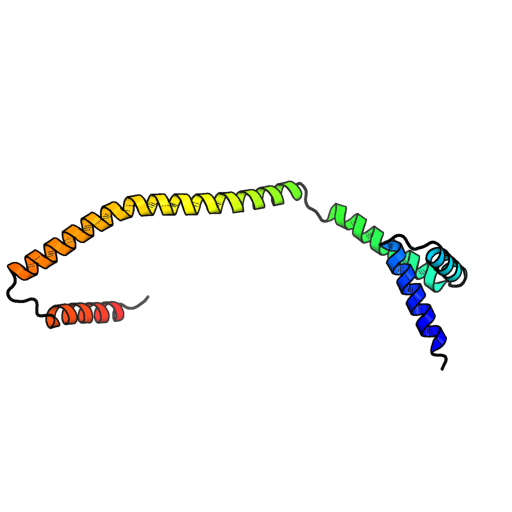1
ATOM 958 C C . GLY A 1 119 ? 49.267 -0.776 -45.323 1.00 56.53 119 GLY A C 1
ATOM 959 O O . GLY A 1 119 ? 48.810 -1.764 -44.764 1.00 56.53 119 GLY A O 1
ATOM 960 N N . ASP A 1 120 ? 50.542 -0.687 -45.697 1.00 60.31 120 ASP A N 1
ATOM 961 C CA . ASP A 1 120 ? 51.585 -1.646 -45.291 1.00 60.31 120 ASP A CA 1
ATOM 962 C C . ASP A 1 120 ? 52.067 -1.411 -43.836 1.00 60.31 120 ASP A C 1
ATOM 964 O O . ASP A 1 120 ? 53.092 -1.929 -43.410 1.00 60.31 120 ASP A O 1
ATOM 968 N N . SER A 1 121 ? 51.357 -0.601 -43.041 1.00 56.56 121 SER A N 1
ATOM 969 C CA . SER A 1 121 ? 51.706 -0.328 -41.641 1.00 56.56 121 SER A CA 1
ATOM 970 C C . SER A 1 121 ? 50.575 0.407 -40.914 1.00 56.56 121 SER A C 1
ATOM 972 O O . SER A 1 121 ? 50.487 1.632 -40.944 1.00 56.56 121 SER A O 1
ATOM 974 N N . LEU A 1 122 ? 49.708 -0.335 -40.235 1.00 58.25 122 LEU A N 1
ATOM 975 C CA . LEU A 1 122 ? 49.340 0.046 -38.875 1.00 58.25 122 LEU A CA 1
ATOM 976 C C . LEU A 1 122 ? 49.771 -1.126 -38.006 1.00 58.25 122 LEU A C 1
ATOM 978 O O . LEU A 1 122 ? 49.038 -2.109 -37.867 1.00 58.25 122 LEU A O 1
ATOM 982 N N . SER A 1 123 ? 51.000 -1.059 -37.489 1.00 58.31 123 SER A N 1
ATOM 983 C CA . SER A 1 123 ? 51.431 -2.033 -36.492 1.00 58.31 123 SER A CA 1
ATOM 984 C C . SER A 1 123 ? 50.448 -1.957 -35.333 1.00 58.31 123 SER A C 1
ATOM 986 O O . SER A 1 123 ? 50.087 -0.872 -34.881 1.00 58.31 123 SER A O 1
ATOM 988 N N . VAL A 1 124 ? 50.002 -3.112 -34.844 1.00 57.88 124 VAL A N 1
ATOM 989 C CA . VAL A 1 124 ? 49.099 -3.203 -33.688 1.00 57.88 124 VAL A CA 1
ATOM 990 C C . VAL A 1 124 ? 49.652 -2.376 -32.516 1.00 57.88 124 VAL A C 1
ATOM 992 O O . VAL A 1 124 ? 48.883 -1.727 -31.813 1.00 57.88 124 VAL A O 1
ATOM 995 N N . GLU A 1 125 ? 50.980 -2.289 -32.387 1.00 59.88 125 GLU A N 1
ATOM 996 C CA . GLU A 1 125 ? 51.658 -1.408 -31.435 1.00 59.88 125 GLU A CA 1
ATOM 997 C C . GLU A 1 125 ? 51.307 0.081 -31.586 1.00 59.88 125 GLU A C 1
ATOM 999 O O . GLU A 1 125 ? 51.082 0.728 -30.573 1.00 59.88 125 GLU A O 1
ATOM 1004 N N . GLU A 1 126 ? 51.196 0.642 -32.793 1.00 63.00 126 GLU A N 1
ATOM 1005 C CA . GLU A 1 126 ? 50.887 2.071 -32.999 1.00 63.00 126 GLU A CA 1
ATOM 1006 C C . GLU A 1 126 ? 49.444 2.416 -32.607 1.00 63.00 126 GLU A C 1
ATOM 1008 O O . GLU A 1 126 ? 49.184 3.493 -32.067 1.00 63.00 126 GLU A O 1
ATOM 1013 N N . ILE A 1 127 ? 48.505 1.486 -32.815 1.00 63.91 127 ILE A N 1
ATOM 1014 C CA . ILE A 1 127 ? 47.101 1.646 -32.402 1.00 63.91 127 ILE A CA 1
ATOM 1015 C C . ILE A 1 127 ? 46.987 1.603 -30.870 1.00 63.91 127 ILE A C 1
ATOM 1017 O O . ILE A 1 127 ? 46.256 2.406 -30.286 1.00 63.91 127 ILE A O 1
ATOM 1021 N N . PHE A 1 128 ? 47.733 0.711 -30.210 1.00 64.50 128 PHE A N 1
ATOM 1022 C CA . PHE A 1 128 ? 47.794 0.666 -28.747 1.00 64.50 128 PHE A CA 1
ATOM 1023 C C . PHE A 1 128 ? 48.516 1.889 -28.165 1.00 64.50 128 PHE A C 1
ATOM 1025 O O . PHE A 1 128 ? 47.999 2.496 -27.231 1.00 64.50 128 PHE A O 1
ATOM 1032 N N . TYR A 1 129 ? 49.619 2.336 -28.772 1.00 62.94 129 TYR A N 1
ATOM 1033 C CA . TYR A 1 129 ? 50.338 3.543 -28.349 1.00 62.94 129 TYR A CA 1
ATOM 1034 C C . TYR A 1 129 ? 49.484 4.814 -28.460 1.00 62.94 129 TYR A C 1
ATOM 1036 O O . TYR A 1 129 ? 49.503 5.649 -27.556 1.00 62.94 129 TYR A O 1
ATOM 1044 N N . ALA A 1 130 ? 48.702 4.968 -29.534 1.00 62.59 130 ALA A N 1
ATOM 1045 C CA . ALA A 1 130 ? 47.789 6.102 -29.684 1.00 62.59 130 ALA A CA 1
ATOM 1046 C C . ALA A 1 130 ? 46.643 6.079 -28.651 1.00 62.59 130 ALA A C 1
ATOM 1048 O O . ALA A 1 130 ? 46.203 7.136 -28.186 1.00 62.59 130 ALA A O 1
ATOM 1049 N N . SER A 1 131 ? 46.175 4.884 -28.272 1.00 64.19 131 SER A N 1
ATOM 1050 C CA . SER A 1 131 ? 45.148 4.700 -27.239 1.00 64.19 131 SER A CA 1
ATOM 1051 C C . SER A 1 131 ? 45.678 4.960 -25.825 1.00 64.19 131 SER A C 1
ATOM 1053 O O . SER A 1 131 ? 44.950 5.508 -24.999 1.00 64.19 131 SER A O 1
ATOM 1055 N N . ASP A 1 132 ? 46.930 4.597 -25.540 1.00 59.81 132 ASP A N 1
ATOM 1056 C CA . ASP A 1 132 ? 47.567 4.857 -24.244 1.00 59.81 132 ASP A CA 1
ATOM 1057 C C . ASP A 1 132 ? 47.850 6.354 -24.050 1.00 59.81 132 ASP A C 1
ATOM 1059 O O . ASP A 1 132 ? 47.580 6.898 -22.978 1.00 59.81 132 ASP A O 1
ATOM 1063 N N . PHE A 1 133 ? 48.280 7.058 -25.107 1.00 60.44 133 PHE A N 1
ATOM 1064 C CA . PHE A 1 133 ? 48.500 8.509 -25.059 1.00 60.44 133 PHE A CA 1
ATOM 1065 C C . PHE A 1 133 ? 47.204 9.280 -24.760 1.00 60.44 133 PHE A C 1
ATOM 1067 O O . PHE A 1 133 ? 47.193 10.203 -23.950 1.00 60.44 133 PHE A O 1
ATOM 1074 N N . THR A 1 134 ? 46.079 8.862 -25.351 1.00 62.75 134 THR A N 1
ATOM 1075 C CA . THR A 1 134 ? 44.773 9.488 -25.085 1.00 62.75 134 THR A CA 1
ATOM 1076 C C . THR A 1 134 ? 44.254 9.191 -23.678 1.00 62.75 134 THR A C 1
ATOM 1078 O O . THR A 1 134 ? 43.606 10.049 -23.082 1.00 62.75 134 THR A O 1
ATOM 1081 N N . PHE A 1 135 ? 44.550 8.019 -23.108 1.00 59.41 135 PHE A N 1
ATOM 1082 C CA . PHE A 1 135 ? 44.157 7.688 -21.735 1.00 59.41 135 PHE A CA 1
ATOM 1083 C C . PHE A 1 135 ? 44.944 8.493 -20.692 1.00 59.41 135 PHE A C 1
ATOM 1085 O O . PHE A 1 135 ? 44.349 8.992 -19.734 1.00 59.41 135 PHE A O 1
ATOM 1092 N N . GLU A 1 136 ? 46.256 8.660 -20.885 1.00 60.28 136 GLU A N 1
ATOM 1093 C CA . GLU A 1 136 ? 47.081 9.509 -20.017 1.00 60.28 136 GLU A CA 1
ATOM 1094 C C . GLU A 1 136 ? 46.692 10.988 -20.122 1.00 60.28 136 GLU A C 1
ATOM 1096 O O . GLU A 1 136 ? 46.599 11.664 -19.099 1.00 60.28 136 GLU A O 1
ATOM 1101 N N . GLU A 1 137 ? 46.392 11.488 -21.321 1.00 62.53 137 GLU A N 1
ATOM 1102 C CA . GLU A 1 137 ? 45.997 12.885 -21.531 1.00 62.53 137 GLU A CA 1
ATOM 1103 C C . GLU A 1 137 ? 44.612 13.193 -20.924 1.00 62.53 137 GLU A C 1
ATOM 1105 O O . GLU A 1 137 ? 44.412 14.248 -20.319 1.00 62.53 137 GLU A O 1
ATOM 1110 N N . ILE A 1 138 ? 43.674 12.236 -20.971 1.00 60.50 138 ILE A N 1
ATOM 1111 C CA . ILE A 1 138 ? 42.363 12.350 -20.306 1.00 60.50 138 ILE A CA 1
ATOM 1112 C C . ILE A 1 138 ? 42.490 12.294 -18.774 1.00 60.50 138 ILE A C 1
ATOM 1114 O O . ILE A 1 138 ? 41.733 12.967 -18.076 1.00 60.50 138 ILE A O 1
ATOM 1118 N N . LEU A 1 139 ? 43.448 11.535 -18.232 1.00 61.69 139 LEU A N 1
ATOM 1119 C CA . LEU A 1 139 ? 43.724 11.465 -16.788 1.00 61.69 139 LEU A CA 1
ATOM 1120 C C . LEU A 1 139 ? 44.536 12.658 -16.256 1.00 61.69 139 LEU A C 1
ATOM 1122 O O . LEU A 1 139 ? 44.526 12.905 -15.050 1.00 61.69 139 LEU A O 1
ATOM 1126 N N . GLN A 1 140 ? 45.225 13.391 -17.133 1.00 63.12 140 GLN A N 1
ATOM 1127 C CA . GLN A 1 140 ? 45.961 14.616 -16.799 1.00 63.12 140 GLN A CA 1
ATOM 1128 C C . GLN A 1 140 ? 45.131 15.892 -16.969 1.00 63.12 140 GLN A C 1
ATOM 1130 O O . GLN A 1 140 ? 45.542 16.950 -16.481 1.00 63.12 140 GLN A O 1
ATOM 1135 N N . LEU A 1 141 ? 43.954 15.819 -17.601 1.00 59.81 141 LEU A N 1
ATOM 1136 C CA . LEU A 1 141 ? 42.982 16.902 -17.515 1.00 59.81 141 LEU A CA 1
ATOM 1137 C C . LEU A 1 141 ? 42.583 17.065 -16.043 1.00 59.81 141 LEU A C 1
ATOM 1139 O O . LEU A 1 141 ? 42.127 16.100 -15.423 1.00 59.81 141 LEU A O 1
ATOM 1143 N N . PRO A 1 142 ? 42.760 18.258 -15.451 1.00 57.56 142 PRO A N 1
ATOM 1144 C CA . PRO A 1 142 ? 42.370 18.467 -14.073 1.00 57.56 142 PRO A CA 1
ATOM 1145 C C . PRO A 1 142 ? 40.856 18.264 -13.992 1.00 57.56 142 PRO A C 1
ATOM 1147 O O . PRO A 1 142 ? 40.092 19.028 -14.577 1.00 57.56 142 PRO A O 1
ATOM 1150 N N . LEU A 1 143 ? 40.431 17.199 -13.307 1.00 57.94 143 LEU A N 1
ATOM 1151 C CA . LEU A 1 143 ? 39.035 16.967 -12.953 1.00 57.94 143 LEU A CA 1
ATOM 1152 C C . LEU A 1 143 ? 38.59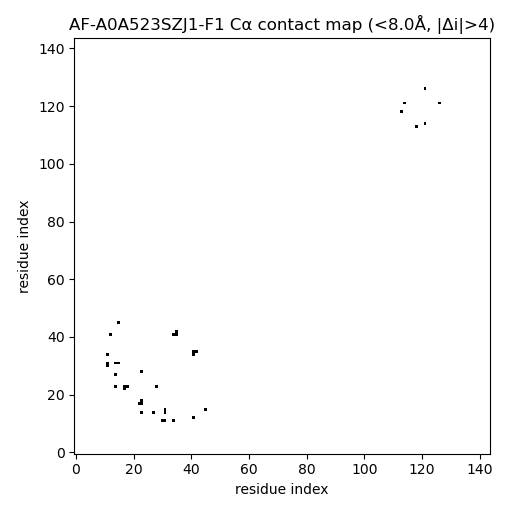7 18.058 -11.965 1.00 57.94 143 LEU A C 1
ATOM 1154 O O . LEU A 1 143 ? 38.583 17.829 -10.756 1.00 57.94 143 LEU A O 1
ATOM 1158 N N . PHE A 1 144 ? 38.264 19.237 -12.494 1.00 56.16 144 PHE A N 1
ATOM 1159 C CA . PHE A 1 144 ? 37.550 20.318 -11.817 1.00 56.16 144 PHE A CA 1
ATOM 1160 C C . PHE A 1 144 ? 36.499 20.906 -12.759 1.00 56.16 144 PHE A C 1
ATOM 1162 O O . PHE A 1 144 ? 36.877 21.380 -13.854 1.00 56.16 144 PHE A O 1
#

Radius of gyration: 39.43 Å; Cα contacts (8 Å, |Δi|>4): 19; chains: 1; bounding box: 75×41×95 Å

Mean predicted aligned error: 18.11 Å

Solvent-accessible surface area (backbone atoms only — not comparable to full-atom values): 8307 Å² total; per-residue (Å²): 134,73,72,68,59,61,57,52,54,54,53,49,50,51,50,56,59,42,55,78,78,44,89,64,54,73,73,55,46,51,54,47,50,55,49,40,74,78,26,71,66,55,43,52,51,53,52,51,53,50,52,53,52,48,53,50,55,59,44,54,70,69,69,56,62,86,65,51,69,58,54,52,51,52,52,54,49,53,56,58,50,55,52,55,52,53,53,54,49,50,54,54,48,48,62,56,48,52,56,52,50,51,53,50,48,52,51,53,52,50,51,51,51,51,46,66,74,73,42,96,70,78,53,70,65,57,60,51,51,56,51,52,54,52,53,54,53,61,69,64,49,76,94,120

Sequence (144 aa):
MNKKGKGKNKKILELLYRSFDDNLKEKEQKQLAEALENSKELRQEKELIAAQRQAVSDSATQSFKPFFAERVMNRIKGISEKKNTLETFYDTFKAVFQRFAIAGAVIMLALIIYNLGIGDSLSVEEIFYASDFTFEEILQLPLF